Protein AF-A0A3D3G871-F1 (afdb_monomer_lite)

pLDDT: mean 74.9, std 15.17, range [41.25, 93.81]

Foldseek 3Di:
DFDADPVRDTDPDDDPDDDDDPDDDDDDDDDPPDDDDDDDDDDDDQDPQQQCQPSPPALEPVSVVQLVVQAQHQDPRQPRVPPRGRYVVSVVRSVVRHGD

Radius of gyration: 24.97 Å; chains: 1; bounding box: 43×73×35 Å

Secondary structure (DSSP, 8-state):
---B-TT--B-------------PPPPPPPPP--------------S--TT-SSSSSS-SHHHHHHHHHTTT---STT-SSSSSS-SHHHHHHHHHTTT-

Sequence (100 aa):
MRCQDGAGNANTTDFSIEFTVASTPPPSPPPPSGGGGGGSGGGGALGVRKGDCNNDKKVNIFDLSILLSNWQKATNTCNLNGDGVINIFDLSILLSNWAT

Structure (mmCIF, N/CA/C/O backbone):
data_AF-A0A3D3G871-F1
#
_entry.id   AF-A0A3D3G871-F1
#
loop_
_atom_site.group_PDB
_atom_site.id
_atom_site.type_symbol
_atom_site.label_atom_id
_atom_site.label_alt_id
_atom_site.label_comp_id
_atom_site.label_asym_id
_atom_site.label_entity_id
_atom_site.label_seq_id
_atom_site.pdbx_PDB_ins_code
_atom_site.Cartn_x
_atom_site.Cartn_y
_atom_site.Cartn_z
_atom_site.occupancy
_atom_site.B_iso_or_equiv
_atom_site.auth_seq_id
_atom_site.auth_comp_id
_atom_site.auth_asym_id
_atom_site.auth_atom_id
_atom_site.pdbx_PDB_model_num
ATOM 1 N N . MET A 1 1 ? 15.707 -41.328 -10.408 1.00 54.91 1 MET A N 1
ATOM 2 C CA . MET A 1 1 ? 16.629 -41.450 -11.561 1.00 54.91 1 MET A CA 1
ATOM 3 C C . MET A 1 1 ? 17.670 -42.493 -11.175 1.00 54.91 1 MET A C 1
ATOM 5 O O . MET A 1 1 ? 18.300 -42.306 -10.144 1.00 54.91 1 MET A O 1
ATOM 9 N N . ARG A 1 2 ? 17.791 -43.617 -11.892 1.00 57.69 2 ARG A N 1
ATOM 10 C CA . ARG A 1 2 ? 18.832 -44.618 -11.602 1.00 57.69 2 ARG A CA 1
ATOM 11 C C . ARG A 1 2 ? 20.038 -44.292 -12.474 1.00 57.69 2 ARG A C 1
ATOM 13 O O . ARG A 1 2 ? 20.018 -44.579 -13.664 1.00 57.69 2 ARG A O 1
ATOM 20 N N . CYS A 1 3 ? 21.034 -43.613 -11.914 1.00 59.16 3 CYS A N 1
ATOM 21 C CA . CYS A 1 3 ? 22.295 -43.395 -12.615 1.00 59.16 3 CYS A CA 1
ATOM 22 C C . CYS A 1 3 ? 23.083 -44.707 -12.566 1.00 59.16 3 CYS A C 1
ATOM 24 O O . CYS A 1 3 ? 23.412 -45.177 -11.478 1.00 59.16 3 CYS A O 1
ATOM 26 N N . GLN A 1 4 ? 23.327 -45.305 -13.729 1.00 62.31 4 GLN A N 1
ATOM 27 C CA . GLN A 1 4 ? 24.204 -46.460 -13.888 1.00 62.31 4 GLN A CA 1
ATOM 28 C C . GLN A 1 4 ? 25.498 -45.947 -14.519 1.00 62.31 4 GLN A C 1
ATOM 30 O O . GLN A 1 4 ? 25.451 -45.224 -15.516 1.00 62.31 4 GLN A O 1
ATOM 35 N N . ASP A 1 5 ? 26.640 -46.235 -13.902 1.00 64.88 5 ASP A N 1
ATOM 36 C CA . ASP A 1 5 ? 27.929 -45.880 -14.490 1.00 64.88 5 ASP A CA 1
ATOM 37 C C . ASP A 1 5 ? 28.283 -46.827 -15.652 1.00 64.88 5 ASP A C 1
ATOM 39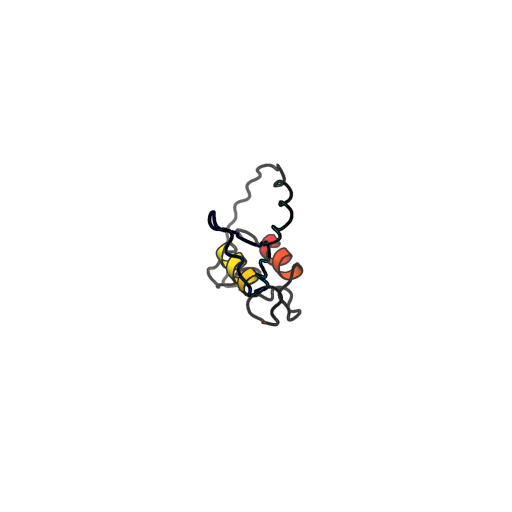 O O . ASP A 1 5 ? 27.639 -47.856 -15.873 1.00 64.88 5 ASP A O 1
ATOM 43 N N . GLY A 1 6 ? 29.324 -46.487 -16.417 1.00 66.69 6 GLY A N 1
ATOM 44 C CA . GLY A 1 6 ? 29.791 -47.308 -17.542 1.00 66.69 6 GLY A CA 1
ATOM 45 C C . GLY A 1 6 ? 30.358 -48.681 -17.147 1.00 66.69 6 GLY A C 1
ATOM 46 O O . GLY A 1 6 ? 30.693 -49.463 -18.032 1.00 66.69 6 GLY A O 1
ATOM 47 N N . ALA A 1 7 ? 30.464 -48.979 -15.848 1.00 73.38 7 ALA A N 1
ATOM 48 C CA . ALA A 1 7 ? 30.877 -50.273 -15.311 1.00 73.38 7 ALA A CA 1
ATOM 49 C C . ALA A 1 7 ? 29.681 -51.126 -14.839 1.00 73.38 7 ALA A C 1
ATOM 51 O O . ALA A 1 7 ? 29.871 -52.255 -14.391 1.00 73.38 7 ALA A O 1
ATOM 52 N N . GLY A 1 8 ? 28.449 -50.620 -14.965 1.00 66.75 8 GLY A N 1
ATOM 53 C CA . GLY A 1 8 ? 27.234 -51.346 -14.607 1.00 66.75 8 GLY A CA 1
ATOM 54 C C . GLY A 1 8 ? 26.902 -51.324 -13.115 1.00 66.75 8 GLY A C 1
ATOM 55 O O . GLY A 1 8 ? 25.959 -52.009 -12.711 1.00 66.75 8 GLY A O 1
ATOM 56 N N . ASN A 1 9 ? 27.610 -50.531 -12.302 1.00 64.94 9 ASN A N 1
ATOM 57 C CA . ASN A 1 9 ? 27.330 -50.429 -10.874 1.00 64.94 9 ASN A CA 1
ATOM 58 C C . ASN A 1 9 ? 25.964 -49.761 -10.672 1.00 64.94 9 ASN A C 1
ATOM 60 O O . ASN A 1 9 ? 25.736 -48.620 -11.081 1.00 64.94 9 ASN A O 1
ATOM 64 N N . ALA A 1 10 ? 25.035 -50.489 -10.052 1.00 65.44 10 ALA A N 1
ATOM 65 C CA . ALA A 1 10 ? 23.715 -49.976 -9.718 1.00 65.44 10 ALA A CA 1
ATOM 66 C C . ALA A 1 10 ? 23.727 -49.401 -8.299 1.00 65.44 10 ALA A C 1
ATOM 68 O O . ALA A 1 10 ? 24.137 -50.070 -7.352 1.00 65.44 10 ALA A O 1
ATOM 69 N N . ASN A 1 11 ? 23.241 -48.172 -8.142 1.00 61.09 11 ASN A N 1
ATOM 70 C CA . ASN A 1 11 ? 23.032 -47.585 -6.824 1.00 61.09 11 ASN A CA 1
ATOM 71 C C . ASN A 1 11 ? 21.871 -48.332 -6.135 1.00 61.09 11 ASN A C 1
ATOM 73 O O . ASN A 1 11 ? 20.751 -48.328 -6.646 1.00 61.09 11 ASN A O 1
ATOM 77 N N . THR A 1 12 ? 22.138 -49.037 -5.031 1.00 62.69 12 THR A N 1
ATOM 78 C CA . THR A 1 12 ? 21.168 -49.931 -4.362 1.00 62.69 12 THR A CA 1
ATOM 79 C C . THR A 1 12 ? 20.226 -49.209 -3.398 1.00 62.69 12 THR A C 1
ATOM 81 O O . THR A 1 12 ? 19.373 -49.848 -2.785 1.00 62.69 12 THR A O 1
ATOM 84 N N . THR A 1 13 ? 20.386 -47.898 -3.219 1.00 63.56 13 THR A N 1
ATOM 85 C CA . THR A 1 13 ? 19.591 -47.087 -2.295 1.00 63.56 13 THR A CA 1
ATOM 86 C C . THR A 1 13 ? 18.715 -46.104 -3.070 1.00 63.56 13 THR A C 1
ATOM 88 O O . THR A 1 13 ? 19.190 -45.154 -3.692 1.00 63.56 13 THR A O 1
ATOM 91 N N . ASP A 1 14 ? 17.404 -46.343 -3.040 1.00 59.34 14 ASP A N 1
ATOM 92 C CA . ASP A 1 14 ? 16.407 -45.426 -3.587 1.00 59.34 14 ASP A CA 1
ATOM 93 C C . ASP A 1 14 ? 16.172 -44.298 -2.561 1.00 59.34 14 ASP A C 1
ATOM 95 O O . ASP A 1 14 ? 15.421 -44.455 -1.600 1.00 59.34 14 ASP A O 1
ATOM 99 N N . PHE A 1 15 ? 16.835 -43.152 -2.737 1.00 67.19 15 PHE A N 1
ATOM 100 C CA . PHE A 1 15 ? 16.467 -41.919 -2.036 1.00 67.19 15 PHE A CA 1
ATOM 101 C C . PHE A 1 15 ? 15.452 -41.147 -2.886 1.00 67.19 15 PHE A C 1
ATOM 103 O O . PHE A 1 15 ? 15.752 -40.755 -4.017 1.00 67.19 15 PHE A O 1
ATOM 110 N N . SER A 1 16 ? 14.249 -40.921 -2.351 1.00 67.62 16 SER A N 1
ATOM 111 C CA . SER A 1 16 ? 13.252 -40.048 -2.977 1.00 67.62 16 SER A CA 1
ATOM 112 C C . SER A 1 16 ? 13.759 -38.608 -2.962 1.00 67.62 16 SER A C 1
ATOM 114 O O . SER A 1 16 ? 13.748 -37.945 -1.927 1.00 67.62 16 SER A O 1
ATOM 116 N N . ILE A 1 17 ? 14.240 -38.126 -4.107 1.00 66.12 17 ILE A N 1
ATOM 117 C CA . ILE A 1 17 ? 14.576 -36.712 -4.285 1.00 66.12 17 ILE A CA 1
ATOM 118 C C . ILE A 1 17 ? 13.272 -35.967 -4.581 1.00 66.12 17 ILE A C 1
ATOM 120 O O . ILE A 1 17 ? 12.795 -35.953 -5.714 1.00 66.12 17 ILE A O 1
ATOM 124 N N . GLU A 1 18 ? 12.698 -35.367 -3.543 1.00 71.62 18 GLU A N 1
ATOM 125 C CA . GLU A 1 18 ? 11.584 -34.424 -3.640 1.00 71.62 18 GLU A CA 1
ATOM 126 C C . GLU A 1 18 ? 12.117 -33.108 -4.229 1.00 71.62 18 GLU A C 1
ATOM 128 O O . GLU A 1 18 ? 12.896 -32.403 -3.586 1.00 71.62 18 GLU A O 1
ATOM 133 N N . PHE A 1 19 ? 11.720 -32.756 -5.453 1.00 70.38 19 PHE A N 1
ATOM 134 C CA . PHE A 1 19 ? 11.918 -31.401 -5.964 1.00 70.38 19 PHE A CA 1
ATOM 135 C C . PHE A 1 19 ? 10.556 -30.792 -6.275 1.00 70.38 19 PHE A C 1
ATOM 137 O O . PHE A 1 19 ? 9.778 -31.305 -7.075 1.00 70.38 19 PHE A O 1
ATOM 144 N N . THR A 1 20 ? 10.256 -29.684 -5.609 1.00 74.69 20 THR A N 1
ATOM 145 C CA . THR A 1 20 ? 9.106 -28.849 -5.945 1.00 74.69 20 THR A CA 1
ATOM 146 C C . THR A 1 20 ? 9.566 -27.814 -6.958 1.00 74.69 20 THR A C 1
ATOM 148 O O . THR A 1 20 ? 10.509 -27.065 -6.703 1.00 74.69 20 THR A O 1
ATOM 151 N N . VAL A 1 21 ? 8.897 -27.754 -8.108 1.00 70.56 21 VAL A N 1
ATOM 152 C CA . VAL A 1 21 ? 9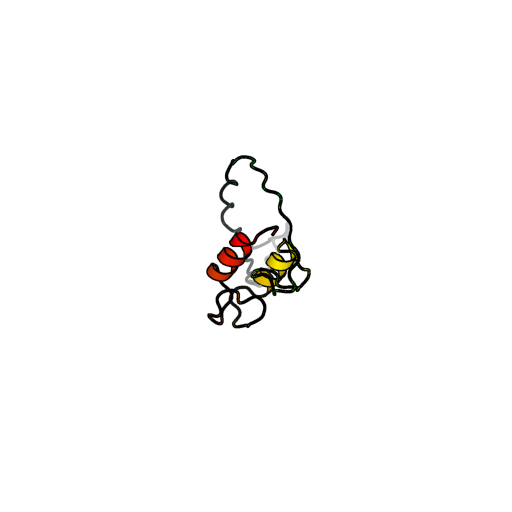.021 -26.603 -9.004 1.00 70.56 21 VAL A CA 1
ATOM 153 C C . VAL A 1 21 ? 8.167 -25.472 -8.444 1.00 70.56 21 VAL A C 1
ATOM 155 O O . VAL A 1 21 ? 6.987 -25.661 -8.151 1.00 70.56 21 VAL A O 1
ATOM 158 N N . ALA A 1 22 ? 8.766 -24.297 -8.256 1.00 68.00 22 ALA A N 1
ATOM 159 C CA . ALA A 1 22 ? 8.012 -23.111 -7.883 1.00 68.00 22 ALA A CA 1
ATOM 160 C C . ALA A 1 22 ? 6.984 -22.824 -8.989 1.00 68.00 22 ALA A C 1
ATOM 162 O O . ALA A 1 22 ? 7.357 -22.533 -10.125 1.00 68.00 22 ALA A O 1
ATOM 163 N N . SER A 1 23 ? 5.692 -22.936 -8.669 1.00 67.62 23 SER A N 1
ATOM 164 C CA . SER A 1 23 ? 4.626 -22.526 -9.582 1.00 67.62 23 SER A CA 1
ATOM 165 C C . SER A 1 23 ? 4.703 -21.013 -9.735 1.00 67.62 23 SER A C 1
ATOM 167 O O . SER A 1 23 ? 4.408 -20.276 -8.794 1.00 67.62 23 SER A O 1
ATOM 169 N N . THR A 1 24 ? 5.122 -20.538 -10.905 1.00 64.50 24 THR A N 1
ATOM 170 C CA . THR A 1 24 ? 5.128 -19.103 -11.191 1.00 64.50 24 THR A CA 1
ATOM 171 C C . THR A 1 24 ? 3.690 -18.582 -11.148 1.00 64.50 24 THR A C 1
ATOM 173 O O . THR A 1 24 ? 2.816 -1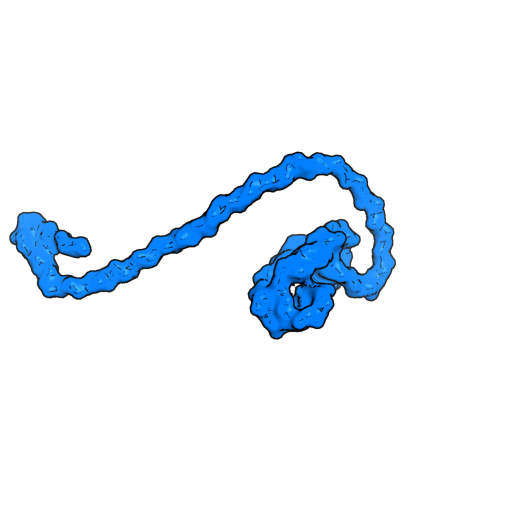9.208 -11.759 1.00 64.50 24 THR A O 1
ATOM 176 N N . PRO A 1 25 ? 3.419 -17.462 -10.452 1.00 73.75 25 PRO A N 1
ATOM 177 C CA . PRO A 1 25 ? 2.121 -16.802 -10.508 1.00 73.75 25 PRO A CA 1
ATOM 178 C C . PRO A 1 25 ? 1.712 -16.541 -11.965 1.00 73.75 25 PRO A C 1
ATOM 180 O O . PRO A 1 25 ? 2.593 -16.316 -12.804 1.00 73.75 25 PRO A O 1
ATOM 183 N N . PRO A 1 26 ? 0.406 -16.563 -12.290 1.00 71.19 26 PRO A N 1
ATOM 184 C CA . PRO A 1 26 ? -0.051 -16.207 -13.626 1.00 71.19 26 PRO A CA 1
ATOM 185 C C . PRO A 1 26 ? 0.465 -14.807 -14.004 1.00 71.19 26 PRO A C 1
ATOM 187 O O . PRO A 1 26 ? 0.560 -13.940 -13.129 1.00 71.19 26 PRO A O 1
ATOM 190 N N . PRO A 1 27 ? 0.816 -14.572 -15.282 1.00 54.62 27 PRO A N 1
ATOM 191 C CA . PRO A 1 27 ? 1.320 -13.279 -15.718 1.00 54.62 27 PRO A CA 1
ATOM 192 C C . PRO A 1 27 ? 0.285 -12.188 -15.440 1.00 54.62 27 PRO A C 1
ATOM 194 O O . PRO A 1 27 ? -0.907 -12.356 -15.708 1.00 54.62 27 PRO A O 1
ATOM 197 N N . SER A 1 28 ? 0.755 -11.070 -14.889 1.00 56.47 28 SER A N 1
ATOM 198 C CA . SER A 1 28 ? -0.075 -9.912 -14.578 1.00 56.47 28 SER A CA 1
ATOM 199 C C . SER A 1 28 ? -0.797 -9.404 -15.833 1.00 56.47 28 SER A C 1
ATOM 201 O O . SER A 1 28 ? -0.191 -9.385 -16.911 1.00 56.47 28 SER A O 1
ATOM 203 N N . PRO A 1 29 ? -2.061 -8.953 -15.718 1.00 68.19 29 PRO A N 1
ATOM 204 C CA . PRO A 1 29 ? -2.732 -8.281 -16.821 1.00 68.19 29 PRO A CA 1
ATOM 205 C C . PRO A 1 29 ? -1.912 -7.057 -17.266 1.00 68.19 29 PRO A C 1
ATOM 207 O O . PRO A 1 29 ? -1.292 -6.399 -16.422 1.00 68.19 29 PRO A O 1
ATOM 210 N N . PRO A 1 30 ? -1.873 -6.752 -18.578 1.00 58.88 30 PRO A N 1
ATOM 211 C CA . PRO A 1 30 ? -1.136 -5.601 -19.075 1.00 58.88 30 PRO A CA 1
ATOM 212 C C . PRO A 1 30 ? -1.659 -4.316 -18.413 1.00 58.88 30 PRO A C 1
ATOM 214 O O . PRO A 1 30 ? -2.860 -4.216 -18.139 1.00 58.88 30 PRO A O 1
ATOM 217 N N . PRO A 1 31 ? -0.780 -3.334 -18.141 1.00 59.41 31 PRO A N 1
ATOM 218 C CA . PRO A 1 31 ? -1.192 -2.078 -17.532 1.00 59.41 31 PRO A CA 1
ATOM 219 C C . PRO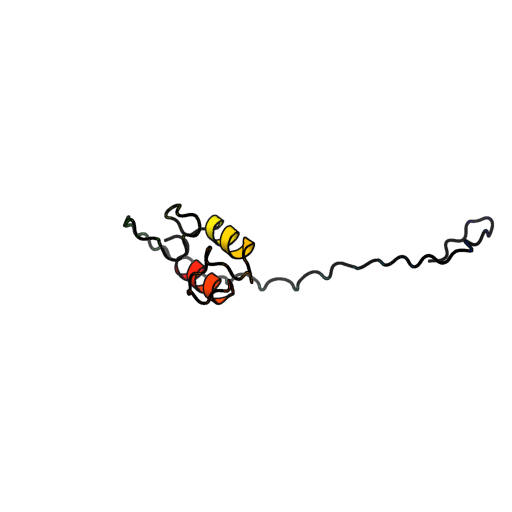 A 1 31 ? -2.269 -1.399 -18.393 1.00 59.41 31 PRO A C 1
ATOM 221 O O . PRO A 1 31 ? -2.201 -1.484 -19.625 1.00 59.41 31 PRO A O 1
ATOM 224 N N . PRO A 1 32 ? -3.245 -0.698 -17.784 1.00 62.84 32 PRO A N 1
ATOM 225 C CA . PRO A 1 32 ? -4.170 0.124 -18.545 1.00 62.84 32 PRO A CA 1
ATOM 226 C C . PRO A 1 32 ? -3.367 1.150 -19.350 1.00 62.84 32 PRO A C 1
ATOM 228 O O . PRO A 1 32 ? -2.634 1.964 -18.787 1.00 62.84 32 PRO A O 1
ATOM 231 N N . SER A 1 33 ? -3.491 1.110 -20.678 1.00 54.59 33 SER A N 1
ATOM 232 C CA . SER A 1 33 ? -3.042 2.204 -21.534 1.00 54.59 33 SER A CA 1
ATOM 233 C C . SER A 1 33 ? -4.043 3.347 -21.374 1.00 54.59 33 SER A C 1
ATOM 235 O O . SER A 1 33 ? -5.087 3.384 -22.015 1.00 54.59 33 SER A O 1
ATOM 237 N N . GLY A 1 34 ? -3.764 4.238 -20.433 1.00 49.47 34 GLY A N 1
ATOM 238 C CA . GLY A 1 34 ? -4.525 5.460 -20.204 1.00 49.47 34 GLY A CA 1
ATOM 239 C C . GLY A 1 34 ? -3.617 6.384 -19.414 1.00 49.47 34 GLY A C 1
ATOM 240 O O . GLY A 1 34 ? -3.301 6.113 -18.267 1.00 49.47 34 GLY A O 1
ATOM 241 N N . GLY A 1 35 ? -2.999 7.379 -20.034 1.00 41.25 35 GLY A N 1
ATOM 242 C CA . GLY A 1 35 ? -3.706 8.471 -20.689 1.00 41.25 35 GLY A CA 1
ATOM 243 C C . GLY A 1 35 ? -3.586 9.638 -19.723 1.00 41.25 35 GLY A C 1
ATOM 244 O O . GLY A 1 35 ? -4.275 9.678 -18.710 1.00 41.25 35 GLY A O 1
ATOM 245 N N . GLY A 1 36 ? -2.598 10.494 -19.984 1.00 54.47 36 GLY A N 1
ATOM 246 C CA . GLY A 1 36 ? -2.186 11.558 -19.080 1.00 54.47 36 GLY A CA 1
ATOM 247 C C . GLY A 1 36 ? -3.318 12.515 -18.718 1.00 54.47 36 GLY A C 1
ATOM 248 O O . GLY A 1 36 ? -4.238 12.754 -19.495 1.00 54.47 36 GLY A O 1
ATOM 249 N N . GLY A 1 37 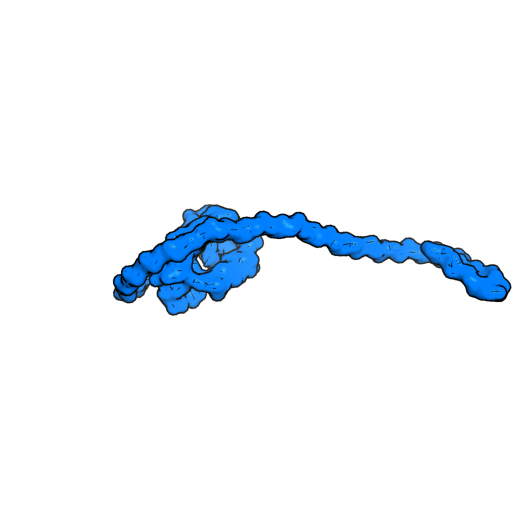? -3.202 13.105 -17.537 1.00 43.94 37 GLY A N 1
ATOM 250 C CA . GLY A 1 37 ? -4.103 14.152 -17.084 1.00 43.94 37 GLY A CA 1
ATOM 251 C C . GLY A 1 37 ? -3.644 14.669 -15.736 1.00 43.94 37 GLY A C 1
ATOM 252 O O . GLY A 1 37 ? -3.983 14.097 -14.708 1.00 43.94 37 GLY A O 1
ATOM 253 N N . GLY A 1 38 ? -2.800 15.700 -15.766 1.00 61.56 38 GLY A N 1
ATOM 254 C CA . GLY A 1 38 ? -2.256 16.343 -14.578 1.00 61.56 38 GLY A CA 1
ATOM 255 C C . GLY A 1 38 ? -3.328 16.992 -13.703 1.00 61.56 38 GLY A C 1
ATOM 256 O O . GLY A 1 38 ? -4.376 17.419 -14.177 1.00 61.56 38 GLY A O 1
ATOM 257 N N . GLY A 1 39 ? -3.011 17.107 -12.418 1.00 46.19 39 GLY A N 1
ATOM 258 C CA . GLY A 1 39 ? -3.830 17.796 -11.430 1.00 46.19 39 GLY A CA 1
ATOM 259 C C . GLY A 1 39 ? -2.994 18.128 -10.206 1.00 46.19 39 GLY A C 1
ATOM 260 O O . GLY A 1 39 ? -2.888 17.334 -9.284 1.00 46.19 39 GLY A O 1
ATOM 261 N N . SER A 1 40 ? -2.348 19.289 -10.254 1.00 69.06 40 SER A N 1
ATOM 262 C CA . SER A 1 40 ? -1.579 19.894 -9.166 1.00 69.06 40 SER A CA 1
ATOM 263 C C . SER A 1 40 ? -2.499 20.444 -8.070 1.00 69.06 40 SER A C 1
ATOM 265 O O . SER A 1 40 ? -3.505 21.076 -8.380 1.00 69.06 40 SER A O 1
ATOM 267 N N . GLY A 1 41 ? -2.083 20.319 -6.807 1.00 48.78 41 GLY A N 1
ATOM 268 C CA . GLY A 1 41 ? -2.610 21.074 -5.660 1.00 48.78 41 GLY A CA 1
ATOM 269 C C . GLY A 1 41 ? -2.543 20.220 -4.392 1.00 48.78 41 GLY A C 1
ATOM 270 O O . GLY A 1 41 ? -3.265 19.245 -4.286 1.00 48.78 41 GLY A O 1
ATOM 271 N N . GLY A 1 42 ? -1.660 20.436 -3.417 1.00 60.31 42 GLY A N 1
ATOM 272 C CA . GLY A 1 42 ? -1.224 21.704 -2.838 1.00 60.31 42 GLY A CA 1
ATOM 273 C C . GLY A 1 42 ? -2.044 21.978 -1.572 1.00 60.31 42 GLY A C 1
ATOM 274 O O . GLY A 1 42 ? -3.164 22.461 -1.674 1.00 60.31 42 GLY A O 1
ATOM 275 N N . GLY A 1 43 ? -1.500 21.681 -0.384 1.00 43.53 43 GLY A N 1
ATOM 276 C CA . GLY A 1 43 ? -2.134 22.062 0.886 1.00 43.53 43 GLY A CA 1
ATOM 277 C C . GLY A 1 43 ? -1.708 21.212 2.079 1.00 43.53 43 GLY A C 1
ATOM 278 O O . GLY A 1 43 ? -2.277 20.156 2.336 1.00 43.53 43 GLY A O 1
ATOM 279 N N . GLY A 1 44 ? -0.700 21.680 2.817 1.00 52.91 44 GLY A N 1
ATOM 280 C CA . GLY A 1 44 ? -0.288 21.102 4.090 1.00 52.91 44 GLY A CA 1
ATOM 281 C C . GLY A 1 44 ? -1.319 21.369 5.185 1.00 52.91 44 GLY A C 1
ATOM 282 O O . GLY A 1 44 ? -1.497 22.504 5.615 1.00 52.91 44 GLY A O 1
ATOM 283 N N . ALA A 1 45 ? -1.943 20.305 5.673 1.00 48.31 45 ALA A N 1
ATOM 284 C CA . ALA A 1 45 ? -2.596 20.256 6.970 1.00 48.31 45 ALA A CA 1
ATOM 285 C C . ALA A 1 45 ? -2.010 19.055 7.718 1.00 48.31 45 ALA A C 1
ATOM 287 O O . ALA A 1 45 ? -1.800 18.002 7.123 1.00 48.31 45 ALA A O 1
ATOM 288 N N . LEU A 1 46 ? -1.729 19.214 9.012 1.00 50.06 46 LEU A N 1
ATOM 289 C CA . LEU A 1 46 ? -1.191 18.182 9.912 1.00 50.06 46 LEU A CA 1
ATOM 290 C C . LEU A 1 46 ? -2.215 17.065 10.223 1.00 50.06 46 LEU A C 1
ATOM 292 O O . LEU A 1 46 ? -2.226 16.514 11.320 1.00 50.06 46 LEU A O 1
ATOM 296 N N . GLY A 1 47 ? -3.108 16.761 9.282 1.00 53.41 47 GLY A N 1
ATOM 297 C CA . GLY A 1 47 ? -3.999 15.617 9.361 1.00 53.41 47 GLY A CA 1
ATOM 298 C C . GLY A 1 47 ? -3.246 14.390 8.882 1.00 53.41 47 GLY A C 1
ATOM 299 O O . GLY A 1 47 ? -2.668 14.424 7.797 1.00 53.41 47 GLY A O 1
ATOM 300 N N . VAL A 1 48 ? -3.256 13.327 9.688 1.00 63.25 48 VAL A N 1
ATOM 301 C CA . VAL A 1 48 ? -2.873 11.983 9.240 1.00 63.25 48 VAL A CA 1
ATOM 302 C C . VAL A 1 48 ? -3.629 11.725 7.941 1.00 63.25 48 VAL A C 1
ATOM 304 O O . VAL A 1 48 ? -4.858 11.614 7.932 1.00 63.25 48 VAL A O 1
ATOM 307 N N . ARG A 1 49 ? -2.905 11.757 6.825 1.00 77.25 49 ARG A N 1
ATOM 308 C CA . ARG A 1 49 ? -3.494 11.606 5.503 1.00 77.25 49 ARG A CA 1
ATOM 309 C C . ARG A 1 49 ? -3.842 10.132 5.369 1.00 77.25 49 ARG A C 1
ATOM 311 O O . ARG A 1 49 ? -3.002 9.273 5.622 1.00 77.25 49 ARG A O 1
ATOM 318 N N . LYS A 1 50 ? -5.095 9.807 5.045 1.00 84.38 50 LYS A N 1
ATOM 319 C CA . LYS A 1 50 ? -5.465 8.400 4.843 1.00 84.38 50 LYS A CA 1
ATOM 320 C C . LYS A 1 50 ? -4.586 7.828 3.729 1.00 84.38 50 LYS A C 1
ATOM 322 O O . LYS A 1 50 ? -4.561 8.379 2.637 1.00 84.38 50 LYS A O 1
ATOM 327 N N . GLY A 1 51 ? -3.869 6.747 4.024 1.00 87.00 51 GLY A N 1
ATOM 328 C CA . GLY A 1 51 ? -2.894 6.141 3.115 1.00 87.00 51 GLY A CA 1
ATOM 329 C C . GLY A 1 51 ? -1.432 6.486 3.414 1.00 87.00 51 GLY A C 1
ATOM 330 O O . GLY A 1 51 ? -0.571 5.795 2.890 1.00 87.00 51 GLY A O 1
ATOM 331 N N . ASP A 1 52 ? -1.152 7.477 4.268 1.00 90.69 52 ASP A N 1
ATOM 332 C CA . ASP A 1 52 ? 0.196 7.781 4.767 1.00 90.69 52 ASP A CA 1
ATOM 333 C C . ASP A 1 52 ? 0.500 6.870 5.963 1.00 90.69 52 ASP A C 1
ATOM 335 O O . ASP A 1 52 ? 0.065 7.079 7.097 1.00 90.69 52 ASP A O 1
ATOM 339 N N . CYS A 1 53 ? 1.174 5.775 5.658 1.00 88.88 53 CYS A N 1
ATOM 340 C CA . CYS A 1 53 ? 1.468 4.674 6.554 1.00 88.88 53 CYS A CA 1
ATOM 341 C C . CYS A 1 53 ? 2.710 4.927 7.412 1.00 88.88 53 CYS A C 1
ATOM 343 O O . CYS A 1 53 ? 2.824 4.370 8.508 1.00 88.88 53 CYS A O 1
ATOM 345 N N . ASN A 1 54 ? 3.654 5.726 6.907 1.00 89.12 54 ASN A N 1
ATOM 346 C CA . ASN A 1 54 ? 4.912 6.058 7.581 1.00 89.12 54 ASN A CA 1
ATOM 347 C C . ASN A 1 54 ? 4.936 7.478 8.179 1.00 89.12 54 ASN A C 1
ATOM 349 O O . ASN A 1 54 ? 5.923 7.841 8.821 1.00 89.12 54 ASN A O 1
ATOM 353 N N . ASN A 1 55 ? 3.850 8.239 8.032 1.00 87.94 55 ASN A N 1
ATOM 354 C CA . ASN A 1 55 ? 3.703 9.639 8.430 1.00 87.94 55 ASN A CA 1
ATOM 355 C C . ASN A 1 55 ? 4.704 10.586 7.738 1.00 87.94 55 ASN A C 1
ATOM 357 O O . ASN A 1 55 ? 5.127 11.586 8.333 1.00 87.94 55 ASN A O 1
ATOM 361 N N . ASP A 1 56 ? 5.104 10.289 6.497 1.00 87.00 56 ASP A N 1
ATOM 362 C CA . ASP A 1 56 ? 6.030 11.119 5.714 1.00 87.00 56 ASP A CA 1
ATOM 363 C C . ASP A 1 56 ? 5.340 12.276 4.959 1.00 87.00 56 ASP A C 1
ATOM 365 O O . ASP A 1 56 ? 6.008 13.094 4.311 1.00 87.00 56 ASP A O 1
ATOM 369 N N . LYS A 1 57 ? 4.017 12.412 5.134 1.00 86.31 57 LYS A N 1
ATOM 370 C CA . LYS A 1 57 ? 3.119 13.397 4.510 1.00 86.31 57 LYS A CA 1
ATOM 371 C C . LYS A 1 57 ? 2.903 13.194 3.017 1.00 86.31 57 LYS A C 1
ATOM 373 O O . LYS A 1 57 ? 2.383 14.102 2.363 1.00 86.31 57 LYS A O 1
ATOM 378 N N . LYS A 1 58 ? 3.301 12.053 2.472 1.00 86.38 58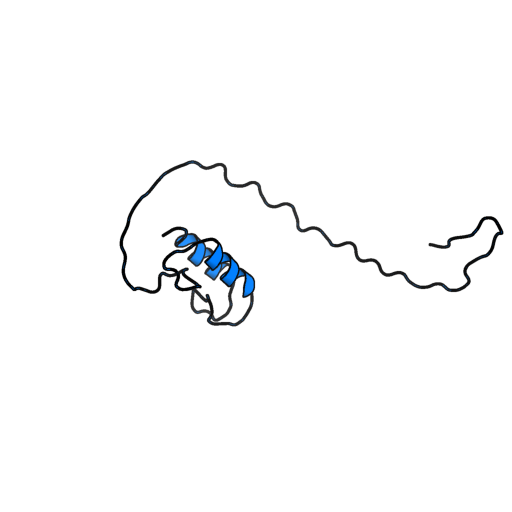 LYS A N 1
ATOM 379 C CA . LYS A 1 58 ? 3.063 11.661 1.089 1.00 86.38 58 LYS A CA 1
ATOM 380 C C . LYS A 1 58 ? 2.434 10.279 1.108 1.00 86.38 58 LYS A C 1
ATOM 382 O O . LYS A 1 58 ? 2.720 9.475 1.975 1.00 86.38 58 LYS A O 1
ATOM 387 N N . VAL A 1 59 ? 1.604 9.992 0.116 1.00 89.69 59 VAL A N 1
ATOM 388 C CA . VAL A 1 59 ? 1.130 8.625 -0.121 1.00 89.69 59 VAL A CA 1
ATOM 389 C C . VAL A 1 59 ? 1.839 8.097 -1.353 1.00 89.69 59 VAL A C 1
ATOM 391 O O . VAL A 1 59 ? 1.579 8.543 -2.472 1.00 89.69 59 VAL A O 1
ATOM 394 N N . ASN A 1 60 ? 2.797 7.202 -1.158 1.00 91.69 60 ASN A N 1
ATOM 395 C CA . ASN A 1 60 ? 3.672 6.734 -2.221 1.00 91.69 60 ASN A CA 1
ATOM 396 C C . ASN A 1 60 ? 4.035 5.243 -2.077 1.00 91.69 60 ASN A C 1
ATOM 398 O O . ASN A 1 60 ? 3.405 4.468 -1.356 1.00 91.69 60 ASN A O 1
ATOM 402 N N . ILE A 1 61 ? 5.048 4.814 -2.833 1.00 93.56 61 ILE A N 1
ATOM 403 C CA . ILE A 1 61 ? 5.506 3.424 -2.864 1.00 93.56 61 ILE A CA 1
ATOM 404 C C . ILE A 1 61 ? 5.983 2.911 -1.499 1.00 93.56 61 ILE A C 1
ATOM 406 O O . ILE A 1 61 ? 5.869 1.717 -1.229 1.00 93.56 61 ILE A O 1
ATOM 410 N N . PHE A 1 62 ? 6.482 3.789 -0.627 1.00 93.25 62 PHE A N 1
ATOM 411 C CA . PHE A 1 62 ? 6.890 3.426 0.724 1.00 93.25 62 PHE A CA 1
ATOM 412 C C . PHE A 1 62 ? 5.679 3.044 1.578 1.00 93.25 62 PHE A C 1
ATOM 414 O O . PHE A 1 62 ? 5.725 2.013 2.248 1.00 93.25 62 PHE A O 1
ATOM 421 N N . ASP A 1 63 ? 4.561 3.756 1.468 1.00 91.12 63 ASP A N 1
ATOM 422 C CA . ASP A 1 63 ? 3.319 3.393 2.159 1.00 91.12 63 ASP A CA 1
ATOM 423 C C . ASP A 1 63 ? 2.756 2.070 1.656 1.00 91.12 63 ASP A C 1
ATOM 425 O O . ASP A 1 63 ? 2.395 1.195 2.446 1.00 91.12 63 ASP A O 1
ATOM 429 N N . LEU A 1 64 ? 2.775 1.877 0.332 1.00 92.44 64 LEU A N 1
ATOM 430 C CA . LEU A 1 64 ? 2.390 0.610 -0.281 1.00 92.44 64 LEU A CA 1
ATOM 431 C C . LEU A 1 64 ? 3.269 -0.541 0.226 1.00 92.44 64 LEU A C 1
ATOM 433 O O . LEU A 1 64 ? 2.758 -1.619 0.527 1.00 92.44 64 LEU A O 1
ATOM 437 N N . SER A 1 65 ? 4.578 -0.321 0.371 1.00 93.06 65 SER A N 1
ATOM 438 C CA . SER A 1 65 ? 5.493 -1.342 0.890 1.00 93.06 65 SER A CA 1
ATOM 439 C C . SER A 1 65 ? 5.171 -1.738 2.335 1.00 93.06 65 SER A C 1
ATOM 441 O O . SER A 1 65 ? 5.270 -2.916 2.683 1.00 93.06 65 SER A O 1
ATOM 443 N N . ILE A 1 66 ? 4.716 -0.797 3.166 1.00 91.00 66 ILE A N 1
ATOM 444 C CA . ILE A 1 66 ? 4.339 -1.057 4.561 1.00 91.00 66 ILE A CA 1
ATOM 445 C C . ILE A 1 66 ? 3.002 -1.794 4.631 1.00 91.00 66 ILE A C 1
ATOM 447 O O . ILE A 1 66 ? 2.875 -2.748 5.406 1.00 91.00 66 ILE A O 1
ATOM 451 N N . LEU A 1 67 ? 2.035 -1.406 3.794 1.00 91.12 67 LEU A N 1
ATOM 452 C CA . LEU A 1 67 ? 0.755 -2.102 3.667 1.00 91.12 67 LEU A CA 1
ATOM 453 C C . LEU A 1 67 ? 0.978 -3.561 3.240 1.00 91.12 67 LEU A C 1
ATOM 455 O O . LEU A 1 67 ? 0.501 -4.481 3.902 1.00 91.12 67 LEU A O 1
ATOM 459 N N . LEU A 1 68 ? 1.777 -3.792 2.193 1.00 89.31 68 LEU A N 1
ATOM 460 C CA . LEU A 1 68 ? 2.078 -5.139 1.694 1.00 89.31 68 LEU A CA 1
ATOM 461 C C . LEU A 1 68 ? 2.917 -5.969 2.678 1.00 89.31 68 LEU A C 1
ATOM 463 O O . LEU A 1 68 ? 2.708 -7.175 2.792 1.00 89.31 68 LEU A O 1
ATOM 467 N N . SER A 1 69 ? 3.804 -5.342 3.457 1.00 91.44 69 SER A N 1
ATOM 468 C CA . SER A 1 69 ? 4.559 -6.023 4.527 1.00 91.44 69 SER A CA 1
ATOM 469 C C . SER A 1 69 ? 3.657 -6.568 5.642 1.00 91.44 69 SER A C 1
ATOM 471 O O . SER A 1 69 ? 4.049 -7.464 6.403 1.00 91.44 69 SER A O 1
ATOM 473 N N . ASN A 1 70 ? 2.438 -6.038 5.744 1.00 85.56 70 ASN A N 1
ATOM 474 C CA . ASN A 1 70 ? 1.433 -6.427 6.720 1.00 85.56 70 ASN A CA 1
ATOM 475 C C . ASN A 1 70 ? 0.191 -7.076 6.084 1.00 85.56 70 ASN A C 1
ATOM 477 O O . ASN A 1 70 ? -0.818 -7.248 6.761 1.00 85.56 70 ASN A O 1
ATOM 481 N N . TRP A 1 71 ? 0.275 -7.492 4.816 1.00 91.31 71 TRP A N 1
ATOM 482 C CA . TRP A 1 71 ? -0.833 -8.106 4.087 1.00 91.31 71 TRP A CA 1
ATOM 483 C C . TRP A 1 71 ? -1.431 -9.314 4.823 1.00 91.31 71 TRP A C 1
ATOM 485 O O . TRP A 1 71 ? -0.702 -10.203 5.268 1.00 91.31 71 TRP A O 1
ATOM 495 N N . GLN A 1 72 ? -2.761 -9.333 4.947 1.00 89.94 72 GLN A N 1
ATOM 496 C CA . GLN A 1 72 ? -3.558 -10.331 5.673 1.00 89.94 72 GLN A CA 1
ATOM 497 C C . GLN A 1 72 ? -3.206 -10.495 7.159 1.00 89.94 72 GLN A C 1
ATOM 499 O O . GLN A 1 72 ? -3.614 -11.474 7.785 1.00 89.94 72 GLN A O 1
ATOM 504 N N . LYS A 1 73 ? -2.474 -9.549 7.758 1.00 85.81 73 LYS A N 1
ATOM 505 C CA . LYS A 1 73 ? -2.206 -9.554 9.198 1.00 85.81 73 LYS A CA 1
ATOM 506 C C . LYS A 1 73 ? -3.282 -8.775 9.940 1.00 85.81 73 LYS A C 1
ATOM 508 O O . LYS A 1 73 ? -3.739 -7.729 9.480 1.00 85.81 73 LYS A O 1
ATOM 513 N N . ALA A 1 74 ? -3.627 -9.269 11.127 1.00 85.12 74 ALA A N 1
ATOM 514 C CA . ALA A 1 74 ? -4.502 -8.566 12.050 1.00 85.12 74 ALA A CA 1
ATOM 515 C C . ALA A 1 74 ? -3.700 -7.532 12.856 1.00 85.12 74 ALA A C 1
ATOM 517 O O . ALA A 1 74 ? -3.175 -7.824 13.930 1.00 85.12 74 ALA A O 1
ATOM 518 N N . THR A 1 75 ? -3.520 -6.345 12.286 1.00 79.69 75 THR A N 1
ATOM 519 C CA . THR A 1 75 ? -2.753 -5.242 12.877 1.00 79.69 75 THR A CA 1
ATOM 520 C C . THR A 1 75 ? -3.428 -3.915 12.561 1.00 79.69 75 THR A C 1
ATOM 522 O O . THR A 1 75 ? -4.080 -3.770 11.533 1.00 79.69 75 THR A O 1
ATOM 525 N N . ASN A 1 76 ? -3.256 -2.933 13.446 1.00 78.94 76 ASN A N 1
ATOM 526 C CA . ASN A 1 76 ? -3.733 -1.569 13.220 1.00 78.94 76 ASN A CA 1
ATOM 527 C C . ASN A 1 76 ? -2.744 -0.722 12.404 1.00 78.94 76 ASN A C 1
ATOM 529 O O . ASN A 1 76 ? -3.088 0.377 11.974 1.00 78.94 76 ASN A O 1
ATOM 533 N N . THR A 1 77 ? -1.520 -1.207 12.176 1.00 80.56 77 THR A N 1
ATOM 534 C CA . THR A 1 77 ? -0.548 -0.537 11.305 1.00 80.56 77 THR A CA 1
ATOM 535 C C . THR A 1 77 ? -1.068 -0.578 9.870 1.00 80.56 77 THR A C 1
ATOM 537 O O . THR A 1 77 ? -1.176 -1.661 9.319 1.00 80.56 77 THR A O 1
ATOM 540 N N . CYS A 1 78 ? -1.382 0.570 9.261 1.00 82.06 78 CYS A N 1
ATOM 541 C CA . CYS A 1 78 ? -1.933 0.654 7.894 1.00 82.06 78 CYS A CA 1
ATOM 542 C C . CYS A 1 78 ? -3.289 -0.033 7.668 1.00 82.06 78 CYS A C 1
ATOM 544 O O . CYS A 1 78 ? -3.627 -0.365 6.535 1.00 82.06 78 CYS A O 1
ATOM 546 N N . ASN A 1 79 ? -4.077 -0.212 8.727 1.00 87.12 79 ASN A N 1
ATOM 547 C CA . ASN A 1 79 ? -5.484 -0.584 8.628 1.00 87.12 79 ASN A CA 1
ATOM 548 C C . ASN A 1 79 ? -6.306 0.678 8.317 1.00 87.12 79 ASN A C 1
ATOM 550 O O . ASN A 1 79 ? -6.655 1.454 9.209 1.00 87.12 79 ASN A O 1
ATOM 554 N N . LEU A 1 80 ? -6.532 0.939 7.034 1.00 89.56 80 LEU A N 1
ATOM 555 C CA . LEU A 1 80 ? -7.076 2.200 6.534 1.00 89.56 80 LEU A CA 1
ATOM 556 C C . LEU A 1 80 ? -8.609 2.250 6.604 1.00 89.56 80 LEU A C 1
ATOM 558 O O . LEU A 1 80 ? -9.189 3.350 6.587 1.00 89.56 80 LEU A O 1
ATOM 562 N N . ASN A 1 81 ? -9.272 1.092 6.675 1.00 87.88 81 ASN A N 1
ATOM 563 C CA . ASN A 1 81 ? -10.724 0.984 6.848 1.00 87.88 81 ASN A CA 1
ATOM 564 C C . ASN A 1 81 ? -11.159 0.714 8.308 1.00 87.88 81 ASN A C 1
ATOM 566 O O . ASN A 1 81 ? -12.319 0.965 8.630 1.00 87.88 81 ASN A O 1
ATOM 570 N N . GLY A 1 82 ? -10.248 0.292 9.190 1.00 88.69 82 GLY A N 1
ATOM 571 C CA . GLY A 1 82 ? -10.520 0.014 10.601 1.00 88.69 82 GLY A CA 1
ATOM 572 C C . GLY A 1 82 ? -11.126 -1.367 10.882 1.00 88.69 82 GLY A C 1
ATOM 573 O O . GLY A 1 82 ? -11.619 -1.574 11.987 1.00 88.69 82 GLY A O 1
ATOM 574 N N . ASP A 1 83 ? -11.100 -2.305 9.930 1.00 87.19 83 ASP A N 1
ATOM 575 C CA . ASP A 1 83 ? -11.737 -3.630 10.065 1.00 87.19 83 ASP A CA 1
ATOM 576 C C . ASP A 1 83 ? -10.900 -4.643 10.870 1.00 87.19 83 ASP A C 1
ATOM 578 O O . ASP A 1 83 ? -11.413 -5.654 11.350 1.00 87.19 83 ASP A O 1
ATOM 582 N N . GLY A 1 84 ? -9.619 -4.332 11.064 1.00 87.50 84 GLY A N 1
ATOM 583 C CA . GLY A 1 84 ? -8.687 -5.108 11.871 1.00 87.50 84 GLY A CA 1
ATOM 584 C C . GLY A 1 84 ? -7.849 -6.095 11.068 1.00 87.50 84 GLY A C 1
ATOM 585 O O . GLY A 1 84 ? -7.067 -6.808 11.688 1.00 87.50 84 GLY A O 1
ATOM 586 N N . VAL A 1 85 ? -7.972 -6.149 9.736 1.00 84.44 85 VAL A N 1
ATOM 587 C CA . VAL A 1 85 ? -7.217 -7.048 8.851 1.00 84.44 85 VAL A CA 1
ATOM 588 C C . VAL A 1 85 ? -6.814 -6.325 7.572 1.00 84.44 85 VAL A C 1
ATOM 590 O O . VAL A 1 85 ? -7.663 -5.993 6.757 1.00 84.44 85 VAL A O 1
ATOM 593 N N . ILE A 1 86 ? -5.512 -6.232 7.297 1.00 86.56 86 ILE A N 1
ATOM 594 C CA . ILE A 1 86 ? -5.066 -5.595 6.052 1.00 86.56 86 ILE A CA 1
ATOM 595 C C . ILE A 1 86 ? -5.409 -6.455 4.842 1.00 86.56 86 ILE A C 1
ATOM 597 O O . ILE A 1 86 ? -4.931 -7.586 4.709 1.00 86.56 86 ILE A O 1
ATOM 601 N N . ASN A 1 87 ? -6.191 -5.905 3.925 1.00 92.31 87 ASN A N 1
ATOM 602 C CA . ASN A 1 87 ? -6.622 -6.609 2.730 1.00 92.31 87 ASN A CA 1
ATOM 603 C C . ASN A 1 87 ? -6.793 -5.661 1.527 1.00 92.31 87 ASN A C 1
ATOM 605 O O . ASN A 1 87 ? -6.276 -4.542 1.480 1.00 92.31 87 ASN A O 1
ATOM 609 N N . ILE A 1 88 ? -7.488 -6.142 0.495 1.00 93.81 88 ILE A N 1
ATOM 610 C CA . ILE A 1 88 ? -7.702 -5.406 -0.754 1.00 93.81 88 ILE A CA 1
ATOM 611 C C . ILE A 1 88 ? -8.462 -4.092 -0.551 1.00 93.81 88 ILE A C 1
ATOM 613 O O . ILE A 1 88 ? -8.258 -3.145 -1.311 1.00 93.81 88 ILE A O 1
ATOM 617 N N . PHE A 1 89 ? -9.299 -4.004 0.480 1.00 93.50 89 PHE A N 1
ATOM 618 C CA . PHE A 1 89 ? -10.024 -2.788 0.810 1.00 93.50 89 PHE A CA 1
ATOM 619 C C . PHE A 1 89 ? -9.074 -1.706 1.329 1.00 93.50 89 PHE A C 1
ATOM 621 O O . PHE A 1 89 ? -9.178 -0.566 0.879 1.00 93.50 89 PHE A O 1
ATOM 628 N N . ASP A 1 90 ? -8.079 -2.043 2.150 1.00 91.38 90 ASP A N 1
ATOM 629 C CA . ASP A 1 90 ? -7.040 -1.086 2.547 1.00 91.38 90 ASP A CA 1
ATOM 630 C C . ASP A 1 90 ? -6.205 -0.639 1.350 1.00 91.38 90 ASP A C 1
ATOM 632 O O . ASP A 1 90 ? -5.978 0.557 1.169 1.00 91.38 90 ASP A O 1
ATOM 636 N N . LEU A 1 91 ? -5.818 -1.572 0.471 1.00 92.38 91 LEU A N 1
ATOM 637 C CA . LEU A 1 91 ? -5.096 -1.227 -0.756 1.00 92.38 91 LEU A CA 1
ATOM 638 C C . LEU A 1 91 ? -5.904 -0.251 -1.623 1.00 92.38 91 LEU A C 1
ATOM 640 O O . LEU A 1 91 ? -5.351 0.722 -2.131 1.00 92.38 91 LEU A O 1
ATOM 644 N N . SER A 1 92 ? -7.215 -0.466 -1.756 1.00 93.31 92 SER A N 1
ATOM 645 C CA . SER A 1 92 ? -8.085 0.444 -2.506 1.00 93.31 92 SER A CA 1
ATOM 646 C C . SER A 1 92 ? -8.101 1.856 -1.909 1.00 93.31 92 SER A C 1
ATOM 648 O O . SER A 1 92 ? -8.065 2.837 -2.652 1.00 93.31 92 SER A O 1
ATOM 650 N N . ILE A 1 93 ? -8.073 1.981 -0.577 1.00 90.06 93 ILE A N 1
ATOM 651 C CA . ILE A 1 93 ? -8.032 3.277 0.112 1.00 90.06 93 ILE A CA 1
ATOM 652 C C . ILE A 1 93 ? -6.671 3.950 -0.074 1.00 90.06 93 ILE A C 1
ATOM 654 O O . ILE A 1 93 ? -6.631 5.152 -0.337 1.00 90.06 93 ILE A O 1
ATOM 658 N N . LEU A 1 94 ? -5.571 3.198 0.017 1.00 91.19 94 LEU A N 1
ATOM 659 C CA . LEU A 1 94 ? -4.226 3.722 -0.228 1.00 91.19 94 LEU A CA 1
ATOM 660 C C . LEU A 1 94 ? -4.117 4.280 -1.649 1.00 91.19 94 LEU A C 1
ATOM 662 O O . LEU A 1 94 ? -3.707 5.422 -1.842 1.00 91.19 94 LEU A O 1
ATOM 666 N N . LEU A 1 95 ? -4.557 3.505 -2.642 1.00 88.38 95 LEU A N 1
ATOM 667 C CA . LEU A 1 95 ? -4.533 3.914 -4.046 1.00 88.38 95 LEU A CA 1
ATOM 668 C C . LEU A 1 95 ? -5.474 5.091 -4.332 1.00 88.38 95 LEU A C 1
ATOM 670 O O . LEU A 1 95 ? -5.159 5.929 -5.173 1.00 88.38 95 LEU A O 1
ATOM 674 N N . SER A 1 96 ? -6.585 5.205 -3.600 1.00 90.06 96 SER A N 1
ATOM 675 C CA . SER A 1 96 ? -7.504 6.347 -3.714 1.00 90.06 96 SER A CA 1
ATOM 676 C C . SER A 1 96 ? -6.880 7.667 -3.243 1.00 90.06 96 SER A C 1
ATOM 678 O O . SER A 1 96 ? -7.365 8.732 -3.611 1.00 90.06 96 SER A O 1
ATOM 680 N N . ASN A 1 97 ? -5.813 7.607 -2.441 1.00 85.94 97 ASN A N 1
ATOM 681 C CA . ASN A 1 97 ? -5.086 8.770 -1.930 1.00 85.94 97 ASN A CA 1
ATOM 682 C C . ASN A 1 97 ? -3.676 8.894 -2.537 1.00 85.94 97 ASN A C 1
ATOM 684 O O . ASN A 1 97 ? -2.864 9.679 -2.046 1.00 85.94 97 ASN A O 1
ATOM 688 N N . TRP A 1 98 ? -3.369 8.133 -3.593 1.00 88.62 98 TRP A N 1
ATOM 689 C CA . TRP A 1 98 ? -2.031 8.051 -4.176 1.00 88.62 98 TRP A CA 1
ATOM 690 C C . TRP A 1 98 ? -1.493 9.407 -4.642 1.00 88.62 98 TRP A C 1
ATOM 692 O O . TRP A 1 98 ? -2.180 10.156 -5.335 1.00 88.62 98 TRP A O 1
ATOM 702 N N . ALA A 1 99 ? -0.230 9.684 -4.309 1.00 81.38 99 ALA A N 1
ATOM 703 C CA . ALA A 1 99 ? 0.503 10.899 -4.662 1.00 81.38 99 ALA A CA 1
ATOM 704 C C . ALA A 1 99 ? -0.167 12.221 -4.230 1.00 81.38 99 ALA A C 1
ATOM 706 O O . ALA A 1 99 ? 0.160 13.274 -4.781 1.00 81.38 99 ALA A O 1
ATOM 707 N N . THR A 1 100 ? -1.072 12.172 -3.243 1.00 69.25 100 THR A N 1
ATOM 708 C CA . THR A 1 100 ? -1.652 13.364 -2.605 1.00 69.25 100 THR A CA 1
ATOM 709 C C . THR A 1 100 ? -0.764 13.876 -1.480 1.00 69.25 100 THR A C 1
ATOM 711 O O . THR A 1 100 ? -0.682 15.122 -1.345 1.00 69.25 100 THR A O 1
#